Protein AF-A0A3M2FIF6-F1 (afdb_monomer_lite)

pLDDT: mean 74.67, std 16.0, range [32.72, 95.5]

Sequence (148 aa):
MASGRKDTREKGKTAGSPSDRDIERFIKQHPERLYHLISLNISKQFSGPLPPPDTLREYGDVIPGLPDVLVEMARKEQNHRHEMERLFMRRFSRGQWMGFTLGLLVIALAAVLLWNGQNIGGLGTLLLGISALIGSLVYSRKNNVSDP

Structure (mmCIF, N/CA/C/O backbone):
data_AF-A0A3M2FIF6-F1
#
_entry.id   AF-A0A3M2FIF6-F1
#
loop_
_atom_site.group_PDB
_atom_site.id
_atom_site.type_symbol
_atom_site.label_atom_id
_atom_site.label_alt_id
_atom_site.label_comp_id
_atom_site.label_asym_id
_atom_site.label_entity_id
_atom_site.label_seq_id
_atom_site.pdbx_PDB_ins_code
_atom_site.Cartn_x
_atom_site.Cartn_y
_atom_site.Cartn_z
_atom_site.occupancy
_atom_site.B_iso_or_equiv
_atom_site.auth_seq_id
_atom_site.auth_comp_id
_atom_site.auth_asym_id
_atom_site.auth_atom_id
_atom_site.pdbx_PDB_model_num
ATOM 1 N N . MET A 1 1 ? 48.649 17.546 42.016 1.00 36.97 1 MET A N 1
ATOM 2 C CA . MET A 1 1 ? 49.060 18.399 40.878 1.00 36.97 1 MET A CA 1
ATOM 3 C C . MET A 1 1 ? 49.489 17.466 39.753 1.00 36.97 1 MET A C 1
ATOM 5 O O . MET A 1 1 ? 50.346 16.640 40.015 1.00 36.97 1 MET A O 1
ATOM 9 N N . ALA A 1 2 ? 48.635 17.315 38.725 1.00 39.38 2 ALA A N 1
ATOM 10 C CA . ALA A 1 2 ? 48.907 17.602 37.297 1.00 39.38 2 ALA A CA 1
ATOM 11 C C . ALA A 1 2 ? 50.136 16.854 36.741 1.00 39.38 2 ALA A C 1
ATOM 13 O O . ALA A 1 2 ? 51.192 16.915 37.342 1.00 39.38 2 ALA A O 1
ATOM 14 N N . SER A 1 3 ? 50.183 16.189 35.592 1.00 35.91 3 SER A N 1
ATOM 15 C CA . SER A 1 3 ? 49.422 16.078 34.337 1.00 35.91 3 SER A CA 1
ATOM 16 C C . SER A 1 3 ? 50.354 15.186 33.477 1.00 35.91 3 SER A C 1
ATOM 18 O O . SER A 1 3 ? 51.561 15.219 33.682 1.00 35.91 3 SER A O 1
ATOM 20 N N . GLY A 1 4 ? 50.007 14.341 32.521 1.00 35.91 4 GLY A N 1
ATOM 21 C CA . GLY A 1 4 ? 48.794 13.990 31.819 1.00 35.91 4 GLY A CA 1
ATOM 22 C C . GLY A 1 4 ? 49.218 12.853 30.877 1.00 35.91 4 GLY A C 1
ATOM 23 O O . GLY A 1 4 ? 50.276 12.904 30.246 1.00 35.91 4 GLY A O 1
ATOM 24 N N . ARG A 1 5 ? 48.427 11.783 30.847 1.00 37.38 5 ARG A N 1
ATOM 25 C CA . ARG A 1 5 ? 48.607 10.618 29.975 1.00 37.38 5 ARG A CA 1
ATOM 26 C C . ARG A 1 5 ? 48.219 11.058 28.558 1.00 37.38 5 ARG A C 1
ATOM 28 O O . ARG A 1 5 ? 47.088 11.488 28.353 1.00 37.38 5 ARG A O 1
ATOM 35 N N . LYS A 1 6 ? 49.147 11.029 27.597 1.00 42.03 6 LYS A N 1
ATOM 36 C CA . LYS A 1 6 ? 48.823 11.290 26.187 1.00 42.03 6 LYS A CA 1
ATOM 37 C C . LYS A 1 6 ? 48.099 10.069 25.623 1.00 42.03 6 LYS A C 1
ATOM 39 O O . LYS A 1 6 ? 48.734 9.090 25.248 1.00 42.03 6 LYS A O 1
ATOM 44 N N . ASP A 1 7 ? 46.775 10.145 25.594 1.00 38.75 7 ASP A N 1
ATO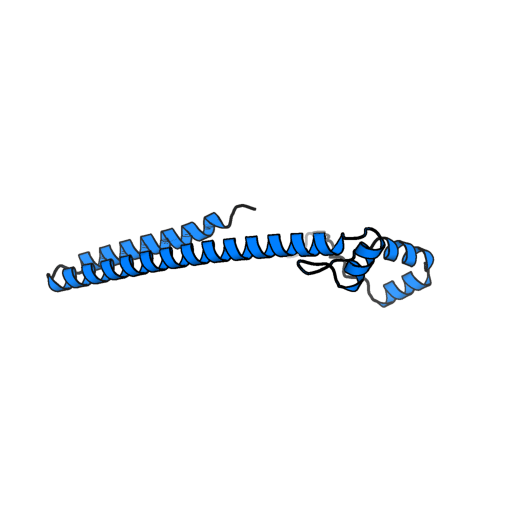M 45 C CA . ASP A 1 7 ? 45.927 9.255 24.809 1.00 38.75 7 ASP A CA 1
ATOM 46 C C . ASP A 1 7 ? 46.057 9.625 23.326 1.00 38.75 7 ASP A C 1
ATOM 48 O O . ASP A 1 7 ? 45.446 10.576 22.834 1.00 38.75 7 ASP A O 1
ATOM 52 N N . THR A 1 8 ? 46.866 8.862 22.597 1.00 41.97 8 THR A N 1
ATOM 53 C CA . THR A 1 8 ? 46.896 8.885 21.134 1.00 41.97 8 THR A CA 1
ATOM 54 C C . THR A 1 8 ? 45.677 8.115 20.621 1.00 41.97 8 THR A C 1
ATOM 56 O O . THR A 1 8 ? 45.741 6.914 20.374 1.00 41.97 8 THR A O 1
ATOM 59 N N . ARG A 1 9 ? 44.533 8.795 20.488 1.00 32.72 9 ARG A N 1
ATOM 60 C CA . ARG A 1 9 ? 43.400 8.322 19.675 1.00 32.72 9 ARG A CA 1
ATOM 61 C C . ARG A 1 9 ? 43.449 9.011 18.312 1.00 32.72 9 ARG A C 1
ATOM 63 O O . ARG A 1 9 ? 42.963 10.131 18.160 1.00 32.72 9 ARG A O 1
ATOM 70 N N . GLU A 1 10 ? 44.006 8.320 17.321 1.00 39.78 10 GLU A N 1
ATOM 71 C CA . GLU A 1 10 ? 43.705 8.563 15.909 1.00 39.78 10 GLU A CA 1
ATOM 72 C C . GLU A 1 10 ? 42.198 8.375 15.691 1.00 39.78 10 GLU A C 1
ATOM 74 O O . GLU A 1 10 ? 41.671 7.264 15.729 1.00 39.78 10 GLU A O 1
ATOM 79 N N . LYS A 1 11 ? 41.477 9.478 15.486 1.00 37.84 11 LYS A N 1
ATOM 80 C CA . LYS A 1 11 ? 40.146 9.441 14.882 1.00 37.84 11 LYS A CA 1
ATOM 81 C C . LYS A 1 11 ? 40.322 9.506 13.369 1.00 37.84 11 LYS A C 1
ATOM 83 O O . LYS A 1 11 ? 40.748 10.535 12.845 1.00 37.84 11 LYS A O 1
ATOM 88 N N . GLY A 1 12 ? 39.970 8.413 12.693 1.00 36.78 12 GLY A N 1
ATOM 89 C CA . GLY A 1 12 ? 39.800 8.359 11.246 1.00 36.78 12 GLY A CA 1
ATOM 90 C C . GLY A 1 12 ? 38.889 9.491 10.772 1.00 36.78 12 GLY A C 1
ATOM 91 O O . GLY A 1 12 ? 37.751 9.628 11.224 1.00 36.78 12 GLY A O 1
ATOM 92 N N . LYS A 1 13 ? 39.433 10.335 9.893 1.00 40.28 13 LYS A N 1
ATOM 93 C CA . LYS A 1 13 ? 38.700 11.393 9.202 1.00 40.28 13 LYS A CA 1
ATOM 94 C C . LYS A 1 13 ? 37.790 10.756 8.157 1.00 40.28 13 LYS A C 1
ATOM 96 O O . LYS A 1 13 ? 38.241 10.034 7.276 1.00 40.28 13 LYS A O 1
ATOM 101 N N . THR A 1 14 ? 36.512 11.083 8.266 1.00 43.12 14 THR A N 1
ATOM 102 C CA . THR A 1 14 ? 35.496 10.988 7.222 1.00 43.12 14 THR A CA 1
ATOM 103 C C . THR A 1 14 ? 36.011 11.641 5.935 1.00 43.12 14 THR A C 1
ATOM 105 O O . THR A 1 14 ? 36.310 12.837 5.934 1.00 43.12 14 THR A O 1
ATOM 108 N N . ALA A 1 15 ? 36.139 10.865 4.858 1.00 45.09 15 ALA A N 1
ATOM 109 C CA . ALA A 1 15 ? 36.465 11.363 3.527 1.00 45.09 15 ALA A CA 1
ATOM 110 C C . ALA A 1 15 ? 35.327 12.273 3.030 1.00 45.09 15 ALA A C 1
ATOM 112 O O . ALA A 1 15 ? 34.225 11.808 2.751 1.00 45.09 15 ALA A O 1
ATOM 113 N N . GLY A 1 16 ? 35.582 13.582 2.997 1.00 48.75 16 GLY A N 1
ATOM 114 C CA . GLY A 1 16 ? 34.692 14.568 2.390 1.00 48.75 16 GLY A CA 1
ATOM 115 C C . GLY A 1 16 ? 34.715 14.455 0.867 1.00 48.75 16 GLY A C 1
ATOM 116 O O . GLY A 1 16 ? 35.742 14.102 0.287 1.00 48.75 16 GLY A O 1
ATOM 117 N N . SER A 1 17 ? 33.580 14.753 0.234 1.00 49.84 17 SER A N 1
ATOM 118 C CA . SER A 1 17 ? 33.456 14.832 -1.225 1.00 49.84 17 SER A CA 1
ATOM 119 C C . SER A 1 17 ? 34.555 15.738 -1.811 1.00 49.84 17 SER A C 1
ATOM 121 O O . SER A 1 17 ? 34.761 16.828 -1.269 1.00 49.84 17 SER A O 1
ATOM 123 N N . PRO A 1 18 ? 35.266 15.322 -2.878 1.00 66.88 18 PRO A N 1
ATOM 124 C CA . PRO A 1 18 ? 36.294 16.138 -3.527 1.00 66.88 18 PRO A CA 1
ATOM 125 C C . PRO A 1 18 ? 35.740 17.505 -3.941 1.00 66.88 18 PRO A C 1
ATOM 127 O O . PRO A 1 18 ? 34.598 17.589 -4.388 1.00 66.88 18 PRO A O 1
ATOM 130 N N . SER A 1 19 ? 36.534 18.571 -3.790 1.00 72.75 19 SER A N 1
ATOM 131 C CA . SER A 1 19 ? 36.109 19.916 -4.194 1.00 72.75 19 SER A CA 1
ATOM 132 C C . SER A 1 19 ? 36.085 20.047 -5.720 1.00 72.75 19 SER A C 1
ATOM 134 O O . SER A 1 19 ? 36.931 19.469 -6.405 1.00 72.75 19 SER A O 1
ATOM 136 N N . ASP A 1 20 ? 35.168 20.853 -6.259 1.00 70.50 20 ASP A N 1
ATOM 137 C CA . ASP A 1 20 ? 34.998 21.042 -7.711 1.00 70.50 20 ASP A CA 1
ATOM 138 C C . ASP A 1 20 ? 36.302 21.450 -8.426 1.00 70.50 20 ASP A C 1
ATOM 140 O O . ASP A 1 20 ? 36.564 21.036 -9.553 1.00 70.50 20 ASP A O 1
ATOM 144 N N . ARG A 1 21 ? 37.201 22.174 -7.741 1.00 71.88 21 ARG A N 1
ATOM 145 C CA . ARG A 1 21 ? 38.511 22.588 -8.285 1.00 71.88 21 ARG A CA 1
ATOM 146 C C . ARG A 1 21 ? 39.512 21.440 -8.418 1.00 71.88 21 ARG A C 1
ATOM 148 O O . ARG A 1 21 ? 40.447 21.515 -9.221 1.00 71.88 21 ARG A O 1
ATOM 155 N N . ASP A 1 22 ? 39.363 20.404 -7.604 1.00 74.75 22 ASP A N 1
ATOM 156 C CA . ASP A 1 22 ? 40.198 19.205 -7.671 1.00 74.75 22 ASP A CA 1
ATOM 157 C C . ASP A 1 22 ? 39.701 18.279 -8.782 1.00 74.75 22 ASP A C 1
ATOM 159 O O . ASP A 1 22 ? 40.511 17.701 -9.508 1.00 74.75 22 ASP A O 1
ATOM 163 N N . ILE A 1 23 ? 38.382 18.248 -8.996 1.00 73.12 23 ILE A N 1
ATOM 164 C CA . ILE A 1 23 ? 37.746 17.576 -10.133 1.00 73.12 23 ILE A CA 1
ATOM 165 C C . ILE A 1 23 ? 38.179 18.241 -11.448 1.00 73.12 23 ILE A C 1
ATOM 167 O O . ILE A 1 23 ? 38.635 17.554 -12.361 1.00 73.12 23 ILE A O 1
ATOM 171 N N . GLU A 1 24 ? 38.143 19.572 -11.539 1.00 73.56 24 GLU A N 1
ATOM 172 C CA . GLU A 1 24 ? 38.580 20.300 -12.740 1.00 73.56 24 GLU A CA 1
ATOM 173 C C . GLU A 1 24 ? 40.064 20.085 -13.074 1.00 73.56 24 GLU A C 1
ATOM 175 O O . GLU A 1 24 ? 40.426 19.908 -14.242 1.00 73.56 24 GLU A O 1
ATOM 180 N N . ARG A 1 25 ? 40.942 20.077 -12.061 1.00 77.81 25 ARG A N 1
ATOM 181 C CA . ARG A 1 25 ? 42.372 19.787 -12.264 1.00 77.81 25 ARG A CA 1
ATOM 182 C C . ARG A 1 25 ? 42.601 18.359 -12.741 1.00 77.81 25 ARG A C 1
ATOM 184 O O . ARG A 1 25 ? 43.427 18.154 -13.629 1.00 77.81 25 ARG A O 1
ATOM 191 N N . PHE A 1 26 ? 41.856 17.404 -12.195 1.00 74.75 26 PHE A N 1
ATOM 192 C CA . PHE A 1 26 ? 41.925 16.006 -12.603 1.00 74.75 26 PHE A CA 1
ATOM 193 C C . PHE A 1 26 ? 41.444 15.808 -14.051 1.00 74.75 26 PHE A C 1
ATOM 195 O O . PHE A 1 26 ? 42.130 15.160 -14.841 1.00 74.75 26 PHE A O 1
ATOM 202 N N . ILE A 1 27 ? 40.330 16.446 -14.432 1.00 76.88 27 ILE A N 1
ATOM 203 C CA . ILE A 1 27 ? 39.783 16.418 -15.800 1.00 76.88 27 ILE A CA 1
ATOM 204 C C . ILE A 1 27 ? 40.786 16.983 -16.816 1.00 76.88 27 ILE A C 1
ATOM 206 O O . ILE A 1 27 ? 40.969 16.404 -17.885 1.00 76.88 27 ILE A O 1
ATOM 210 N N . LYS A 1 28 ? 41.466 18.089 -16.486 1.00 76.62 28 LYS A N 1
ATOM 211 C CA . LYS A 1 28 ? 42.466 18.702 -17.377 1.00 76.62 28 LYS A CA 1
ATOM 212 C C . LYS A 1 28 ? 43.734 17.869 -17.532 1.00 76.62 28 LYS A C 1
ATOM 214 O O . LYS A 1 28 ? 44.363 17.933 -18.583 1.00 76.62 28 LYS A O 1
ATOM 219 N N . GLN A 1 29 ? 44.137 17.143 -16.492 1.00 81.19 29 GLN A N 1
ATOM 220 C CA . GLN A 1 29 ? 45.362 16.348 -16.530 1.00 81.19 29 GLN A CA 1
ATOM 221 C C . GLN A 1 29 ? 45.172 15.005 -17.230 1.00 81.19 29 GLN A C 1
ATOM 223 O O . GLN A 1 29 ? 46.129 14.532 -17.840 1.00 81.19 29 GLN A O 1
ATOM 228 N N . HIS A 1 30 ? 43.998 14.373 -17.128 1.00 77.25 30 HIS A N 1
ATOM 229 C CA . HIS A 1 30 ? 43.765 13.014 -17.640 1.00 77.25 30 HIS A CA 1
ATOM 230 C C . HIS A 1 30 ? 42.460 12.927 -18.458 1.00 77.25 30 HIS A C 1
ATOM 232 O O . HIS A 1 30 ? 41.511 12.251 -18.035 1.00 77.25 30 HIS A O 1
ATOM 238 N N . PRO A 1 31 ? 42.378 13.594 -19.627 1.00 70.75 31 PRO A N 1
ATOM 239 C CA . PRO A 1 31 ? 41.156 13.629 -20.428 1.00 70.75 31 PRO A CA 1
ATOM 240 C C . PRO A 1 31 ? 40.736 12.230 -20.907 1.00 70.75 31 PRO A C 1
ATOM 242 O O . PRO A 1 31 ? 39.549 11.912 -20.896 1.00 70.75 31 PRO A O 1
ATOM 245 N N . GLU A 1 32 ? 41.684 11.349 -21.240 1.00 74.94 32 GLU A N 1
ATOM 246 C CA . GLU A 1 32 ? 41.403 9.968 -21.658 1.00 74.94 32 GLU A CA 1
ATOM 247 C C . GLU A 1 32 ? 40.783 9.098 -20.553 1.00 74.94 32 GLU A C 1
ATOM 249 O O . GLU A 1 32 ? 39.921 8.260 -20.827 1.00 74.94 32 GLU A O 1
ATOM 254 N N . ARG A 1 33 ? 41.160 9.319 -19.286 1.00 75.44 33 ARG A N 1
ATOM 255 C CA . ARG A 1 33 ? 40.591 8.564 -18.157 1.00 75.44 33 ARG A CA 1
ATOM 256 C C . ARG A 1 33 ? 39.155 8.976 -17.868 1.00 75.44 33 ARG A C 1
ATOM 258 O O . ARG A 1 33 ? 38.361 8.133 -17.459 1.00 75.44 33 ARG A O 1
ATOM 265 N N . LEU A 1 34 ? 38.799 10.232 -18.130 1.00 70.50 34 LEU A N 1
ATOM 266 C CA . LEU A 1 34 ? 37.430 10.713 -17.973 1.00 70.50 34 LEU A CA 1
ATOM 267 C C . LEU A 1 34 ? 36.461 9.972 -18.906 1.00 70.50 34 LEU A C 1
ATOM 269 O O . LEU A 1 34 ? 35.409 9.525 -18.454 1.00 70.50 34 LEU A O 1
ATOM 273 N N . TYR A 1 35 ? 36.838 9.760 -20.172 1.00 68.38 35 TYR A N 1
ATOM 274 C CA . TYR A 1 35 ? 36.024 8.984 -21.117 1.00 68.38 35 TYR A CA 1
ATOM 275 C C . TYR A 1 35 ? 35.807 7.538 -20.648 1.00 68.38 35 TYR A C 1
ATOM 277 O O . TYR A 1 35 ? 34.706 6.995 -20.783 1.00 68.38 35 TYR A O 1
ATOM 285 N N . HIS A 1 36 ? 36.822 6.919 -20.037 1.00 69.75 36 HIS A N 1
ATOM 286 C CA . HIS A 1 36 ? 36.695 5.572 -19.480 1.00 69.75 36 HIS A CA 1
ATOM 287 C C . HIS A 1 36 ? 35.779 5.533 -18.244 1.00 69.75 36 HIS A C 1
ATOM 289 O O . HIS A 1 36 ? 34.943 4.646 -18.121 1.00 69.75 36 HIS A O 1
ATOM 295 N N . LEU A 1 37 ? 35.859 6.530 -17.361 1.00 71.06 37 LEU A N 1
ATOM 296 C CA . LEU A 1 37 ? 34.998 6.611 -16.175 1.00 71.06 37 LEU A CA 1
ATOM 297 C C . LEU A 1 37 ? 33.532 6.918 -16.518 1.00 71.06 37 LEU A C 1
ATOM 299 O O . LEU A 1 37 ? 32.632 6.389 -15.868 1.00 71.06 37 LEU A O 1
ATOM 303 N N . ILE A 1 38 ? 33.283 7.731 -17.549 1.00 70.44 38 ILE A N 1
ATOM 304 C CA . ILE A 1 38 ? 31.925 8.041 -18.020 1.00 70.44 38 ILE A CA 1
ATOM 305 C C . ILE A 1 38 ? 31.298 6.823 -18.711 1.00 70.44 38 ILE A C 1
ATOM 307 O O . ILE A 1 38 ? 30.144 6.499 -18.441 1.00 70.44 38 ILE A O 1
ATOM 311 N N . SER A 1 39 ? 32.048 6.115 -19.564 1.00 65.69 39 SER A N 1
ATOM 312 C CA . SER A 1 39 ? 31.528 4.944 -20.296 1.00 65.69 39 SER A CA 1
ATOM 313 C C . SER A 1 39 ? 31.149 3.770 -19.388 1.00 65.69 39 SER A C 1
ATOM 315 O O . SER A 1 39 ? 30.226 3.029 -19.717 1.00 65.69 39 SER A O 1
ATOM 317 N N . LEU A 1 40 ? 31.775 3.641 -18.216 1.00 69.31 40 LEU A N 1
ATOM 318 C CA . LEU A 1 40 ? 31.418 2.623 -17.223 1.00 69.31 40 LEU A CA 1
ATOM 319 C C . LEU A 1 40 ? 30.113 2.926 -16.460 1.00 69.31 40 LEU A C 1
ATOM 321 O O . LEU A 1 40 ? 29.617 2.046 -15.761 1.00 69.31 40 LEU A O 1
ATOM 325 N N . ASN A 1 41 ? 29.544 4.135 -16.576 1.00 60.62 41 ASN A N 1
ATOM 326 C CA . ASN A 1 41 ? 28.451 4.590 -15.702 1.00 60.62 41 ASN A CA 1
ATOM 327 C C . ASN A 1 41 ? 27.161 5.013 -16.434 1.00 60.62 41 ASN A C 1
ATOM 329 O O . ASN A 1 41 ? 26.246 5.563 -15.824 1.00 60.62 41 ASN A O 1
ATOM 333 N N . ILE A 1 42 ? 27.026 4.745 -17.737 1.00 60.66 42 ILE A N 1
ATOM 334 C CA . ILE A 1 42 ? 25.765 5.021 -18.448 1.00 60.66 42 ILE A CA 1
ATOM 335 C C . ILE A 1 42 ? 24.803 3.845 -18.235 1.00 60.66 42 ILE A C 1
ATOM 337 O O . ILE A 1 42 ? 24.598 3.011 -19.113 1.00 60.66 42 ILE A O 1
ATOM 341 N N . SER A 1 43 ? 24.196 3.775 -17.049 1.00 67.12 43 SER A N 1
ATOM 342 C CA . SER A 1 43 ? 23.004 2.951 -16.834 1.00 67.12 43 SER A CA 1
ATOM 343 C C . SER A 1 43 ? 21.765 3.796 -17.139 1.00 67.12 43 SER A C 1
ATOM 345 O O . SER A 1 43 ? 21.467 4.767 -16.446 1.00 67.12 43 SER A O 1
ATOM 347 N N . LYS A 1 44 ? 21.042 3.473 -18.218 1.00 69.38 44 LYS A N 1
ATOM 348 C CA . LYS A 1 44 ? 19.730 4.082 -18.468 1.00 69.38 44 LYS A CA 1
ATOM 349 C C . LYS A 1 44 ? 18.726 3.426 -17.522 1.00 69.38 44 LYS A C 1
ATOM 351 O O . LYS A 1 44 ? 18.333 2.283 -17.734 1.00 69.38 44 LYS A O 1
ATOM 356 N N . GLN A 1 45 ? 18.345 4.133 -16.463 1.00 72.88 45 GLN A N 1
ATOM 357 C CA . GLN A 1 45 ? 17.224 3.731 -15.620 1.00 72.88 45 GLN A CA 1
ATOM 358 C C . GLN A 1 45 ? 15.941 4.309 -16.200 1.00 72.88 45 GLN A C 1
ATOM 360 O O . GLN A 1 45 ? 15.848 5.506 -16.470 1.00 72.88 45 GLN A O 1
ATOM 365 N N . PHE A 1 46 ? 14.952 3.448 -16.389 1.00 76.56 46 PHE A N 1
ATOM 366 C CA . PHE A 1 46 ? 13.629 3.848 -16.829 1.00 76.56 46 PHE A CA 1
ATOM 367 C C . PHE A 1 46 ? 12.674 3.725 -15.649 1.00 76.56 46 PHE A C 1
ATOM 369 O O . PHE A 1 46 ? 12.641 2.699 -14.973 1.00 76.56 46 PHE A O 1
ATOM 376 N N . SER A 1 47 ? 11.906 4.781 -15.405 1.00 70.69 47 SER A N 1
ATOM 377 C CA . SER A 1 47 ? 10.867 4.788 -14.380 1.00 70.69 47 SER A CA 1
ATOM 378 C C . SER A 1 47 ? 9.513 4.637 -15.048 1.00 70.69 47 SER A C 1
ATOM 380 O O . SER A 1 47 ? 9.074 5.526 -15.775 1.00 70.69 47 SER A O 1
ATOM 382 N N . GLY A 1 48 ? 8.846 3.519 -14.781 1.00 81.75 48 GLY A N 1
ATOM 383 C CA . GLY A 1 48 ? 7.500 3.252 -15.271 1.00 81.75 48 GLY A CA 1
ATOM 384 C C . GLY A 1 48 ? 7.310 1.800 -15.706 1.00 81.75 48 GLY A C 1
ATOM 385 O O . GLY A 1 48 ? 8.278 1.053 -15.818 1.00 81.75 48 GLY A O 1
ATOM 386 N N . PRO A 1 49 ? 6.055 1.389 -15.953 1.00 80.94 49 PRO A N 1
ATOM 387 C CA . PRO A 1 49 ? 5.741 0.043 -16.431 1.00 80.94 49 PRO A CA 1
ATOM 388 C C . PRO A 1 49 ? 6.183 -0.187 -17.886 1.00 80.94 49 PRO A C 1
ATOM 390 O O . PRO A 1 49 ? 6.210 -1.325 -18.341 1.00 80.94 49 PRO A O 1
ATOM 393 N N . LEU A 1 50 ? 6.510 0.887 -18.613 1.00 87.12 50 LEU A N 1
ATOM 394 C CA . LEU A 1 50 ? 6.977 0.856 -19.993 1.00 87.12 50 LEU A CA 1
ATOM 395 C C . LEU A 1 50 ? 8.223 1.728 -20.166 1.00 87.12 50 LEU A C 1
ATOM 397 O O . LEU A 1 50 ? 8.355 2.744 -19.476 1.00 87.12 50 LEU A O 1
ATOM 401 N N . PRO A 1 51 ? 9.118 1.362 -21.101 1.00 86.50 51 PRO A N 1
ATOM 402 C CA . PRO A 1 51 ? 10.215 2.230 -21.497 1.00 86.50 51 PRO A CA 1
ATOM 403 C C . PRO A 1 51 ? 9.674 3.505 -22.178 1.00 86.50 51 PRO A C 1
ATOM 405 O O . PRO A 1 51 ? 8.540 3.515 -22.669 1.00 86.50 51 PRO A O 1
ATOM 408 N N . PRO A 1 52 ? 10.469 4.589 -22.238 1.00 89.44 52 PRO A N 1
ATOM 409 C CA . PRO A 1 52 ? 10.102 5.807 -22.948 1.00 89.44 52 PRO A CA 1
ATOM 410 C C . PRO A 1 52 ? 9.754 5.532 -24.417 1.00 89.44 52 PRO A C 1
ATOM 412 O O . PRO A 1 52 ? 10.318 4.604 -25.003 1.00 89.44 52 PRO A O 1
ATOM 415 N N . PRO A 1 53 ? 8.893 6.356 -25.042 1.00 88.69 53 PRO A N 1
ATOM 416 C CA . PRO A 1 53 ? 8.439 6.139 -26.417 1.00 88.69 53 PRO A CA 1
ATOM 417 C C . PRO A 1 53 ? 9.575 5.976 -27.433 1.00 88.69 53 PRO A C 1
ATOM 419 O O . PRO A 1 53 ? 9.496 5.103 -28.293 1.00 88.69 53 PRO A O 1
ATOM 422 N N . ASP A 1 54 ? 10.648 6.761 -27.300 1.00 90.38 54 ASP A N 1
ATOM 423 C CA . ASP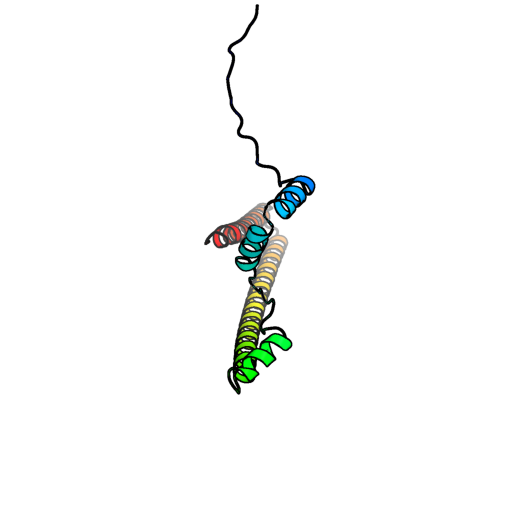 A 1 54 ? 11.798 6.694 -28.207 1.00 90.38 54 ASP A CA 1
ATOM 424 C C . ASP A 1 54 ? 12.504 5.333 -28.125 1.00 90.38 54 ASP A C 1
ATOM 426 O O . ASP A 1 54 ? 12.723 4.684 -29.143 1.00 90.38 54 ASP A O 1
ATOM 430 N N . THR A 1 55 ? 12.765 4.841 -26.910 1.00 89.44 55 THR A N 1
ATOM 431 C CA . THR A 1 55 ? 13.370 3.518 -26.680 1.00 89.44 55 THR A CA 1
ATOM 432 C C . THR A 1 55 ? 12.419 2.381 -27.057 1.00 89.44 55 THR A C 1
ATOM 434 O O . THR A 1 55 ? 12.848 1.352 -27.572 1.00 89.44 55 THR A O 1
ATOM 437 N N . LEU A 1 56 ? 11.112 2.556 -26.848 1.00 90.38 56 LEU A N 1
ATOM 438 C CA . LEU A 1 56 ? 10.114 1.578 -27.276 1.00 90.38 56 LEU A CA 1
ATOM 439 C C . LEU A 1 56 ? 10.085 1.439 -28.805 1.00 90.38 56 LEU A C 1
ATOM 441 O O . LEU A 1 56 ? 9.959 0.327 -29.312 1.00 90.38 56 LEU A O 1
ATOM 445 N N . ARG A 1 57 ? 10.254 2.545 -29.540 1.00 90.69 57 ARG A N 1
ATOM 446 C CA . ARG A 1 57 ? 10.370 2.534 -31.003 1.00 90.69 57 ARG A CA 1
ATOM 447 C C . ARG A 1 57 ? 11.654 1.844 -31.463 1.00 90.69 57 ARG A C 1
ATOM 449 O O . ARG A 1 57 ? 11.578 0.981 -32.330 1.00 90.69 57 ARG A O 1
ATOM 456 N N . GLU A 1 58 ? 12.785 2.138 -30.818 1.00 93.00 58 GLU A N 1
ATOM 457 C CA . GLU A 1 58 ? 14.065 1.454 -31.074 1.00 93.00 58 GLU A CA 1
ATOM 458 C C . GLU A 1 58 ? 13.937 -0.073 -30.917 1.00 93.00 58 GLU A C 1
ATOM 460 O O . GLU A 1 58 ? 14.473 -0.824 -31.729 1.00 93.00 58 GLU A O 1
ATOM 465 N N . TYR A 1 59 ? 13.172 -0.560 -29.931 1.00 91.31 59 TYR A N 1
ATOM 466 C CA . TYR A 1 59 ? 12.903 -1.997 -29.794 1.00 91.31 59 TYR A CA 1
ATOM 467 C C . TYR A 1 59 ? 12.134 -2.587 -30.979 1.00 91.31 59 TYR A C 1
ATOM 469 O O . TYR A 1 59 ? 12.428 -3.712 -31.383 1.00 91.31 59 TYR A O 1
ATOM 477 N N . GLY A 1 60 ? 11.176 -1.845 -31.540 1.00 92.06 60 GLY A N 1
ATOM 478 C CA . GLY A 1 60 ? 10.432 -2.253 -32.734 1.00 92.06 60 GLY A CA 1
ATOM 479 C C . GLY A 1 60 ? 11.286 -2.279 -33.998 1.00 92.06 60 GLY A C 1
ATOM 480 O O . GLY A 1 60 ? 11.102 -3.164 -34.833 1.00 92.06 60 GLY A O 1
ATOM 481 N N . ASP A 1 61 ? 12.244 -1.358 -34.098 1.00 94.38 61 ASP A N 1
ATOM 482 C CA . ASP A 1 61 ? 13.194 -1.298 -35.211 1.00 94.38 61 ASP A CA 1
ATOM 483 C C . ASP A 1 61 ? 14.163 -2.503 -35.197 1.00 94.38 61 ASP A C 1
ATOM 485 O O . ASP A 1 61 ? 14.584 -2.970 -36.255 1.00 94.38 61 ASP A O 1
ATOM 489 N N . VAL A 1 62 ? 14.492 -3.043 -34.012 1.00 94.44 62 VAL A N 1
ATOM 490 C CA . VAL A 1 62 ? 15.345 -4.242 -33.861 1.00 94.44 62 VAL A CA 1
ATOM 491 C C . VAL A 1 62 ? 14.543 -5.539 -33.999 1.00 94.44 62 VAL A C 1
ATOM 493 O O . VAL A 1 62 ? 14.979 -6.466 -34.683 1.00 94.44 62 VAL A O 1
ATOM 496 N N . ILE A 1 63 ? 13.389 -5.629 -33.332 1.00 93.06 63 ILE A N 1
ATOM 497 C CA . ILE A 1 63 ? 12.510 -6.802 -33.351 1.00 93.06 63 ILE A CA 1
ATOM 498 C C . ILE A 1 63 ? 11.084 -6.339 -33.678 1.00 93.06 63 ILE A C 1
ATOM 500 O O . ILE A 1 63 ? 10.389 -5.812 -32.800 1.00 93.06 63 ILE A O 1
ATOM 504 N N . PRO A 1 64 ? 10.605 -6.578 -34.912 1.00 93.06 64 PRO A N 1
ATOM 505 C CA . PRO A 1 64 ? 9.242 -6.237 -35.296 1.00 93.06 64 PRO A CA 1
ATOM 506 C C . PRO A 1 64 ? 8.210 -6.870 -34.349 1.00 93.06 64 PRO A C 1
ATOM 508 O O . PRO A 1 64 ? 8.261 -8.067 -34.070 1.00 93.06 64 PRO A O 1
ATOM 511 N N . GLY A 1 65 ? 7.272 -6.064 -33.846 1.00 91.69 65 GLY A N 1
ATOM 512 C CA . GLY A 1 65 ? 6.199 -6.504 -32.941 1.00 91.69 65 GLY A CA 1
ATOM 513 C C . GLY A 1 65 ? 6.576 -6.605 -31.456 1.00 91.69 65 GLY A C 1
ATOM 514 O O . GLY A 1 65 ? 5.693 -6.774 -30.616 1.00 91.69 65 GLY A O 1
ATOM 515 N N . LEU A 1 66 ? 7.852 -6.440 -31.087 1.00 93.25 66 LEU A N 1
ATOM 516 C CA . LEU A 1 66 ? 8.269 -6.401 -29.680 1.00 93.25 66 LEU A CA 1
ATOM 517 C C . LEU A 1 66 ? 7.583 -5.288 -28.857 1.00 93.25 66 LEU A C 1
ATOM 519 O O . LEU A 1 66 ? 7.208 -5.565 -27.713 1.00 93.25 66 LEU A O 1
ATOM 523 N N . PRO A 1 67 ? 7.357 -4.067 -29.388 1.00 94.00 67 PRO A N 1
ATOM 524 C CA . PRO A 1 67 ? 6.649 -3.019 -28.656 1.00 94.00 67 PRO A CA 1
ATOM 525 C C . PRO A 1 67 ? 5.261 -3.446 -28.172 1.00 94.00 67 PRO A C 1
ATOM 527 O O . PRO A 1 67 ? 4.918 -3.203 -27.017 1.00 94.00 67 PRO A O 1
ATOM 530 N N . ASP A 1 68 ? 4.496 -4.142 -29.014 1.00 94.31 68 ASP A N 1
ATOM 531 C CA . ASP A 1 68 ? 3.147 -4.602 -28.673 1.00 94.31 68 ASP A CA 1
ATOM 532 C C . ASP A 1 68 ? 3.184 -5.652 -27.558 1.00 94.31 68 ASP A C 1
ATOM 534 O O . ASP A 1 68 ? 2.388 -5.603 -26.619 1.00 94.31 68 ASP A O 1
ATOM 538 N N . VAL A 1 69 ? 4.163 -6.562 -27.610 1.00 94.50 69 VAL A N 1
ATOM 539 C CA . VAL A 1 69 ? 4.389 -7.567 -26.562 1.00 94.50 69 VAL A CA 1
ATOM 540 C C . VAL A 1 69 ? 4.748 -6.897 -25.232 1.00 94.50 69 VAL A C 1
ATOM 542 O O . VAL A 1 69 ? 4.209 -7.279 -24.193 1.00 94.50 69 VAL A O 1
ATOM 545 N N . LEU A 1 70 ? 5.608 -5.872 -25.243 1.00 93.25 70 LEU A N 1
ATOM 546 C CA . LEU A 1 70 ? 5.976 -5.108 -24.043 1.00 93.25 70 LEU A CA 1
ATOM 547 C C . LEU A 1 70 ? 4.775 -4.361 -23.450 1.00 93.25 70 LEU A C 1
ATOM 549 O O . LEU A 1 70 ? 4.550 -4.423 -22.240 1.00 93.25 70 LEU A O 1
ATOM 553 N N . VAL A 1 71 ? 3.978 -3.702 -24.295 1.00 94.44 71 VAL A N 1
ATOM 554 C CA . VAL A 1 71 ? 2.741 -3.018 -23.886 1.00 94.44 71 VAL A CA 1
ATOM 555 C C . VAL A 1 71 ? 1.746 -3.998 -23.272 1.00 94.44 71 VAL A C 1
ATOM 557 O O . VAL A 1 71 ? 1.150 -3.702 -22.233 1.00 94.44 71 VAL A O 1
ATOM 560 N N . GLU A 1 72 ? 1.591 -5.179 -23.863 1.00 95.50 72 GLU A N 1
ATOM 561 C CA . GLU A 1 72 ? 0.690 -6.206 -23.347 1.00 95.50 72 GLU A CA 1
ATOM 562 C C . GLU A 1 72 ? 1.175 -6.783 -22.009 1.00 95.50 72 GLU A C 1
ATOM 564 O O . GLU A 1 72 ? 0.379 -6.960 -21.083 1.00 95.50 72 GLU A O 1
ATOM 569 N N . MET A 1 73 ? 2.481 -7.022 -21.858 1.00 92.94 73 MET A N 1
ATOM 570 C CA . MET A 1 73 ? 3.062 -7.447 -20.579 1.00 92.94 73 MET A CA 1
ATOM 571 C C . MET A 1 73 ? 2.857 -6.390 -19.488 1.00 92.94 73 MET A C 1
ATOM 573 O O . MET A 1 73 ? 2.386 -6.721 -18.398 1.00 92.94 73 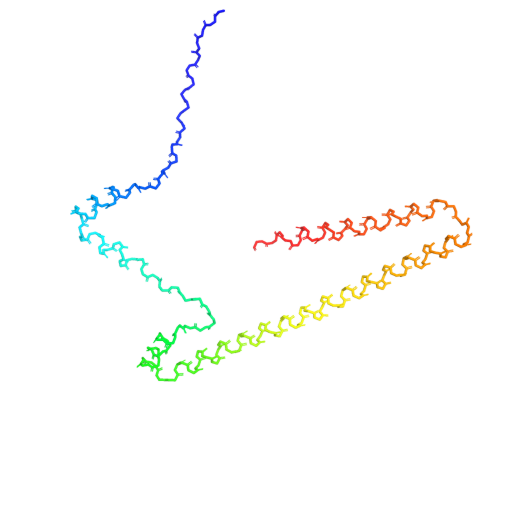MET A O 1
ATOM 577 N N . ALA A 1 74 ? 3.111 -5.115 -19.792 1.00 93.69 74 ALA A N 1
ATOM 578 C CA . ALA A 1 74 ? 2.883 -4.012 -18.859 1.00 93.69 74 ALA A CA 1
ATOM 579 C C . ALA A 1 74 ? 1.405 -3.888 -18.451 1.00 93.69 74 ALA A C 1
ATOM 581 O O . ALA A 1 74 ? 1.091 -3.670 -17.277 1.00 93.69 74 ALA A O 1
ATOM 582 N N . ARG A 1 75 ? 0.478 -4.074 -19.400 1.00 94.56 75 ARG A N 1
ATOM 583 C CA . ARG A 1 75 ? -0.968 -4.068 -19.136 1.00 94.56 75 ARG A CA 1
ATOM 584 C C . ARG A 1 75 ? -1.383 -5.211 -18.213 1.00 94.56 75 ARG A C 1
ATOM 586 O O . ARG A 1 75 ? -2.170 -4.985 -17.292 1.00 94.56 75 ARG A O 1
ATOM 593 N N . LYS A 1 76 ? -0.874 -6.424 -18.445 1.00 94.94 76 LYS A N 1
ATOM 594 C CA . LYS A 1 76 ? -1.147 -7.590 -17.588 1.00 94.94 76 LYS A CA 1
ATOM 595 C C . LYS A 1 76 ? -0.672 -7.354 -16.161 1.00 94.94 76 LYS A C 1
ATOM 597 O O . LYS A 1 76 ? -1.448 -7.565 -15.231 1.00 94.94 76 LYS A O 1
ATOM 602 N N . GLU A 1 77 ? 0.540 -6.834 -16.002 1.00 92.50 77 GLU A N 1
ATOM 603 C CA . GLU A 1 77 ? 1.097 -6.508 -14.689 1.00 92.50 77 GLU A CA 1
ATOM 604 C C . GLU A 1 77 ? 0.270 -5.428 -13.975 1.00 92.50 77 GLU A C 1
ATOM 606 O O . GLU A 1 77 ? -0.094 -5.566 -12.806 1.00 92.50 77 GLU A O 1
ATOM 611 N N . GLN A 1 78 ? -0.126 -4.377 -14.697 1.00 93.06 78 GLN A N 1
ATOM 612 C CA . GLN A 1 78 ? -1.003 -3.340 -14.159 1.00 93.06 78 GLN A CA 1
ATOM 613 C C . GLN A 1 78 ? -2.356 -3.911 -13.702 1.00 93.06 78 GLN A C 1
ATOM 615 O O . GLN A 1 78 ? -2.832 -3.571 -12.619 1.00 93.06 78 GLN A O 1
ATOM 620 N N . ASN A 1 79 ? -2.977 -4.781 -14.501 1.00 94.75 79 ASN A N 1
ATOM 621 C CA . ASN A 1 79 ? -4.250 -5.408 -14.148 1.00 94.75 79 ASN A CA 1
ATOM 622 C C . ASN A 1 79 ? -4.122 -6.300 -12.909 1.00 94.75 79 ASN A C 1
ATOM 624 O O . ASN A 1 79 ? -4.977 -6.228 -12.026 1.00 94.75 79 ASN A O 1
ATOM 628 N N . HIS A 1 80 ? -3.045 -7.082 -12.815 1.00 93.38 80 HIS A N 1
ATOM 629 C CA . HIS A 1 80 ? -2.762 -7.910 -11.646 1.00 93.38 80 HIS A CA 1
ATOM 630 C C . HIS A 1 80 ? -2.621 -7.064 -10.373 1.00 93.38 80 HIS A C 1
ATOM 632 O O . HIS A 1 80 ? -3.253 -7.352 -9.354 1.00 93.38 80 HIS A O 1
ATOM 638 N N . ARG A 1 81 ? -1.869 -5.957 -10.440 1.00 90.00 81 ARG A N 1
ATOM 639 C CA . ARG A 1 81 ? -1.730 -5.016 -9.316 1.00 90.00 81 ARG A CA 1
ATOM 640 C C . ARG A 1 81 ? -3.067 -4.401 -8.904 1.00 90.00 81 ARG A C 1
ATOM 642 O O . ARG A 1 81 ? -3.366 -4.358 -7.712 1.00 90.00 81 ARG A O 1
ATOM 649 N N . HIS A 1 82 ? -3.889 -3.984 -9.867 1.00 92.75 82 HIS A N 1
ATOM 650 C CA . HIS A 1 82 ? -5.231 -3.452 -9.595 1.00 92.75 82 HIS A CA 1
ATOM 651 C C . HIS A 1 82 ? -6.146 -4.490 -8.943 1.00 92.75 82 HIS A C 1
ATOM 653 O O . HIS A 1 82 ? -6.943 -4.158 -8.065 1.00 92.75 82 HIS A O 1
ATOM 659 N N . GLU A 1 83 ? -6.053 -5.753 -9.353 1.00 93.50 83 GLU A N 1
ATOM 660 C CA . GLU A 1 83 ? -6.808 -6.840 -8.734 1.00 93.50 83 GLU A CA 1
ATOM 661 C C . GLU A 1 83 ? -6.374 -7.069 -7.282 1.00 93.50 83 GLU A C 1
ATOM 663 O O . GLU A 1 83 ? -7.223 -7.119 -6.385 1.00 93.50 83 GLU A O 1
ATOM 668 N N . MET A 1 84 ? -5.065 -7.115 -7.031 1.00 89.88 84 MET A N 1
ATOM 669 C CA . MET A 1 84 ? -4.509 -7.236 -5.683 1.00 89.88 84 MET A CA 1
ATOM 670 C C . MET A 1 84 ? -4.915 -6.065 -4.785 1.00 89.88 84 MET A C 1
ATOM 672 O O . MET A 1 84 ? -5.324 -6.279 -3.641 1.00 89.88 84 MET A O 1
ATOM 676 N N . GLU A 1 85 ? -4.896 -4.837 -5.306 1.00 88.19 85 GLU A N 1
ATOM 677 C CA . GLU A 1 85 ? -5.363 -3.657 -4.577 1.00 88.19 85 GLU A CA 1
ATOM 678 C C . GLU A 1 85 ? -6.851 -3.776 -4.220 1.00 88.19 85 GLU A C 1
ATOM 680 O O . GLU A 1 85 ? -7.235 -3.583 -3.065 1.00 88.19 85 GLU A O 1
ATOM 685 N N . ARG A 1 86 ? -7.703 -4.192 -5.166 1.00 88.69 86 ARG A N 1
ATOM 686 C CA . ARG A 1 86 ? -9.135 -4.420 -4.899 1.00 88.69 86 ARG A CA 1
ATOM 687 C C . ARG A 1 86 ? -9.361 -5.494 -3.837 1.00 88.69 86 ARG A C 1
ATOM 689 O O . ARG A 1 86 ? -10.227 -5.326 -2.972 1.00 88.69 86 ARG A O 1
ATOM 696 N N . LEU A 1 87 ? -8.615 -6.597 -3.886 1.00 83.56 87 LEU A N 1
ATOM 697 C CA . LEU A 1 87 ? -8.688 -7.661 -2.881 1.00 83.56 87 LEU A CA 1
ATOM 698 C C . LEU A 1 87 ? -8.268 -7.151 -1.498 1.00 83.56 87 LEU A C 1
ATOM 700 O O . LEU A 1 87 ? -8.956 -7.428 -0.508 1.00 83.56 87 LEU A O 1
ATOM 704 N N . PHE A 1 88 ? -7.195 -6.361 -1.437 1.00 77.31 88 PHE A N 1
ATOM 705 C CA . PHE A 1 88 ? -6.717 -5.743 -0.206 1.00 77.31 88 PHE A CA 1
ATOM 706 C C . PHE A 1 88 ? -7.754 -4.777 0.381 1.00 77.31 88 PHE A C 1
ATOM 708 O O . PHE A 1 88 ? -8.134 -4.924 1.544 1.00 77.31 88 PHE A O 1
ATOM 715 N N . MET A 1 89 ? -8.314 -3.877 -0.434 1.00 74.25 89 MET A N 1
ATOM 716 C CA . MET A 1 89 ? -9.364 -2.940 -0.009 1.00 74.25 89 MET A CA 1
ATOM 717 C C . MET A 1 89 ? -10.609 -3.670 0.513 1.00 74.25 89 M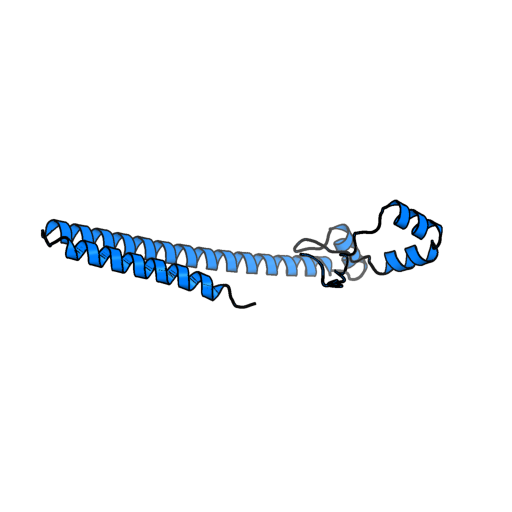ET A C 1
ATOM 719 O O . MET A 1 89 ? -11.155 -3.321 1.563 1.00 74.25 89 MET A O 1
ATOM 723 N N . ARG A 1 90 ? -11.028 -4.756 -0.154 1.00 72.81 90 ARG A N 1
ATOM 724 C CA . ARG A 1 90 ? -12.141 -5.605 0.311 1.00 72.81 90 ARG A CA 1
ATOM 725 C C . ARG A 1 90 ? -11.842 -6.315 1.632 1.00 72.81 90 ARG A C 1
ATOM 727 O O . ARG A 1 90 ? -12.771 -6.603 2.388 1.00 72.81 90 ARG A O 1
ATOM 734 N N . ARG A 1 91 ? -10.587 -6.673 1.913 1.00 68.12 91 ARG A N 1
ATOM 735 C CA . ARG A 1 91 ? -10.189 -7.284 3.194 1.00 68.12 91 ARG A CA 1
ATOM 736 C C . ARG A 1 91 ? -10.116 -6.232 4.304 1.00 68.12 91 ARG A C 1
ATOM 738 O O . ARG A 1 91 ? -10.612 -6.491 5.399 1.00 68.12 91 ARG A O 1
ATOM 745 N N . PHE A 1 92 ? -9.597 -5.044 4.003 1.00 66.06 92 PHE A N 1
ATOM 746 C CA . PHE A 1 92 ? -9.521 -3.927 4.943 1.00 66.06 92 PHE A CA 1
ATOM 747 C C . PHE A 1 92 ? -10.914 -3.456 5.388 1.00 66.06 92 PHE A C 1
ATOM 749 O O . PHE A 1 92 ? -11.185 -3.349 6.584 1.00 66.06 92 PHE A O 1
ATOM 756 N N . SER A 1 93 ? -11.839 -3.300 4.434 1.00 70.56 93 SER A N 1
ATOM 757 C CA . SER A 1 93 ? -13.230 -2.915 4.708 1.00 70.56 93 SER A CA 1
ATOM 758 C C . SER A 1 93 ? -13.951 -3.912 5.630 1.00 70.56 93 SER A C 1
ATOM 760 O O . SER A 1 93 ? -14.648 -3.505 6.561 1.00 70.56 93 SER A O 1
ATOM 762 N N . ARG A 1 94 ? -13.717 -5.221 5.445 1.00 70.81 94 ARG A N 1
ATOM 763 C CA . ARG A 1 94 ? -14.280 -6.271 6.312 1.00 70.81 94 ARG A CA 1
ATOM 764 C C . ARG A 1 94 ? -13.737 -6.203 7.740 1.00 70.81 94 ARG A C 1
ATOM 766 O O . ARG A 1 94 ? -14.521 -6.277 8.681 1.00 70.81 94 ARG A O 1
ATOM 773 N N . GLY A 1 95 ? -12.428 -6.008 7.910 1.00 76.19 95 GLY A N 1
ATOM 774 C CA . GLY A 1 95 ? -11.817 -5.869 9.237 1.00 76.19 95 GLY A CA 1
ATOM 775 C C . GLY A 1 95 ? -12.345 -4.655 10.009 1.00 76.19 95 GLY A C 1
ATOM 776 O O . GLY A 1 95 ? -12.628 -4.754 11.201 1.00 76.19 95 GLY A O 1
ATOM 777 N N . GLN A 1 96 ? -12.554 -3.531 9.320 1.00 78.25 96 GLN A N 1
ATOM 778 C CA . GLN A 1 96 ? -13.090 -2.315 9.932 1.00 78.25 96 GLN A CA 1
ATOM 779 C C . GLN A 1 96 ? -14.554 -2.477 10.367 1.00 78.25 96 GLN A C 1
ATOM 781 O O . GLN A 1 96 ? -14.911 -2.057 11.466 1.00 78.25 96 GLN A O 1
ATOM 786 N N . TRP A 1 97 ? -15.380 -3.153 9.562 1.00 75.19 97 TRP A N 1
ATOM 787 C CA . TRP A 1 97 ? -16.758 -3.492 9.939 1.00 75.19 97 TRP A CA 1
ATOM 788 C C . TRP A 1 97 ? -16.829 -4.463 11.128 1.00 75.19 97 TRP A C 1
ATOM 790 O O . TRP A 1 97 ? -17.651 -4.276 12.027 1.00 75.19 97 TRP A O 1
ATOM 800 N N . MET A 1 98 ? -15.946 -5.466 11.184 1.00 79.38 98 MET A N 1
ATOM 801 C CA . MET A 1 98 ? -15.849 -6.378 12.334 1.00 79.38 98 MET A CA 1
ATOM 802 C C . MET A 1 98 ? -15.416 -5.641 13.610 1.00 79.38 98 MET A C 1
ATOM 804 O O . MET A 1 98 ? -15.991 -5.855 14.674 1.00 79.38 98 MET A O 1
ATOM 808 N N . GLY A 1 99 ? -14.451 -4.723 13.508 1.00 81.88 99 GLY A N 1
ATOM 809 C CA . GLY A 1 99 ? -14.036 -3.883 14.634 1.00 81.88 99 GLY A CA 1
ATOM 810 C C . GLY A 1 99 ? -15.141 -2.933 15.107 1.00 81.88 99 GLY A C 1
ATOM 811 O O . GLY A 1 99 ? -15.366 -2.805 16.309 1.00 81.88 99 GLY A O 1
ATOM 812 N N . PHE A 1 100 ? -15.867 -2.308 14.174 1.00 82.38 100 PHE A N 1
ATOM 813 C CA . PHE A 1 100 ? -16.986 -1.416 14.486 1.00 82.38 100 PHE A CA 1
ATOM 814 C C . PHE A 1 100 ? -18.124 -2.151 15.203 1.00 82.38 100 PHE A C 1
ATOM 816 O O . PHE A 1 100 ? -18.585 -1.701 16.250 1.00 82.38 100 PHE A O 1
ATOM 823 N N . THR A 1 101 ? -18.541 -3.307 14.678 1.00 84.62 101 THR A N 1
ATOM 824 C CA . THR A 1 101 ? -19.599 -4.129 15.290 1.00 84.62 101 THR A CA 1
ATOM 825 C C . THR A 1 101 ? -19.203 -4.641 16.674 1.00 84.62 101 THR A C 1
ATOM 827 O O . THR A 1 101 ? -20.012 -4.568 17.598 1.00 84.62 101 THR A O 1
ATOM 830 N N . LEU A 1 102 ? -17.950 -5.070 16.861 1.00 85.44 102 LEU A N 1
ATOM 831 C CA . LEU A 1 102 ? -17.438 -5.468 18.173 1.00 85.44 102 LEU A CA 1
ATOM 832 C C . LEU A 1 102 ? -17.425 -4.295 19.165 1.00 85.44 102 LEU A C 1
ATOM 834 O O . LEU A 1 102 ? -17.876 -4.449 20.298 1.00 85.44 102 LEU A O 1
ATOM 838 N N . GLY A 1 103 ? -16.956 -3.116 18.746 1.00 82.31 103 GLY A N 1
ATOM 839 C CA . GLY A 1 103 ? -16.972 -1.915 19.585 1.00 82.31 103 GLY A CA 1
ATOM 840 C C . GLY A 1 103 ? -18.388 -1.524 20.010 1.00 82.31 103 GLY A C 1
ATOM 841 O O . GLY A 1 103 ? -18.623 -1.223 21.180 1.00 82.31 103 GLY A O 1
ATOM 842 N N . LEU A 1 104 ? -19.348 -1.608 19.087 1.00 86.25 104 LEU A N 1
ATOM 843 C CA . LEU A 1 104 ? -20.754 -1.316 19.360 1.00 86.25 104 LEU A CA 1
ATOM 844 C C . LEU A 1 104 ? -21.362 -2.315 20.359 1.00 86.25 104 LEU A C 1
ATOM 846 O O . LEU A 1 104 ? -22.074 -1.899 21.272 1.00 86.25 104 LEU A O 1
ATOM 850 N N . LEU A 1 105 ? -21.020 -3.605 20.256 1.00 85.38 105 LEU A N 1
ATOM 851 C CA . LEU A 1 105 ? -21.418 -4.622 21.238 1.00 85.38 105 LEU A CA 1
ATOM 852 C C . LEU A 1 105 ? -20.840 -4.349 22.631 1.00 85.38 105 LEU A C 1
ATOM 854 O O . LEU A 1 105 ? -21.558 -4.462 23.621 1.00 85.38 105 LEU A O 1
ATOM 858 N N . VAL A 1 106 ? -19.566 -3.959 22.719 1.00 83.00 106 VAL A N 1
ATOM 859 C CA . VAL A 1 106 ? -18.919 -3.627 23.999 1.00 83.00 106 VAL A CA 1
ATOM 860 C C . VAL A 1 106 ? -19.586 -2.416 24.657 1.00 83.00 106 VAL A C 1
ATOM 862 O O . VAL A 1 106 ? -19.858 -2.447 25.857 1.00 83.00 106 VAL A O 1
ATOM 865 N N . ILE A 1 107 ? -19.910 -1.378 23.880 1.00 83.31 107 ILE A N 1
ATOM 866 C CA . ILE A 1 107 ? -20.635 -0.197 24.375 1.00 83.31 107 ILE A CA 1
ATOM 867 C C . ILE A 1 107 ? -22.046 -0.580 24.842 1.00 83.31 107 ILE A C 1
ATOM 869 O O . ILE A 1 107 ? -22.468 -0.155 25.917 1.00 83.31 107 ILE A O 1
ATOM 873 N N . ALA A 1 108 ? -22.765 -1.409 24.079 1.00 84.00 108 ALA A N 1
ATOM 874 C CA . ALA A 1 108 ? -24.101 -1.872 24.454 1.00 84.00 108 ALA A CA 1
ATOM 875 C C . ALA A 1 108 ? -24.081 -2.696 25.754 1.00 84.00 108 ALA A C 1
ATOM 877 O O . ALA A 1 108 ? -24.896 -2.460 26.644 1.00 84.00 108 ALA A O 1
ATOM 878 N N . LEU A 1 109 ? -23.115 -3.610 25.906 1.00 80.75 109 LEU A N 1
ATOM 879 C CA . LEU A 1 109 ? -22.922 -4.378 27.140 1.00 80.75 109 LEU A CA 1
ATOM 880 C C . LEU A 1 109 ? -22.597 -3.468 28.329 1.00 80.75 109 LEU A C 1
ATOM 882 O O . LEU A 1 109 ? -23.174 -3.641 29.401 1.00 80.75 109 LEU A O 1
ATOM 886 N N . ALA A 1 110 ? -21.731 -2.469 28.138 1.00 76.50 110 ALA A N 1
ATOM 887 C CA . ALA A 1 110 ? -21.427 -1.484 29.172 1.00 76.50 110 ALA A CA 1
ATOM 888 C C . ALA A 1 110 ? -22.684 -0.702 29.599 1.00 76.50 110 ALA A C 1
ATOM 890 O O . ALA A 1 110 ? -22.925 -0.543 30.795 1.00 76.50 110 ALA A O 1
ATOM 891 N N . ALA A 1 111 ? -23.516 -0.274 28.642 1.00 81.19 111 ALA A N 1
ATOM 892 C CA . ALA A 1 111 ? -24.768 0.433 28.914 1.00 81.19 111 ALA A CA 1
ATOM 893 C C . ALA A 1 111 ? -25.781 -0.432 29.689 1.00 81.19 111 AL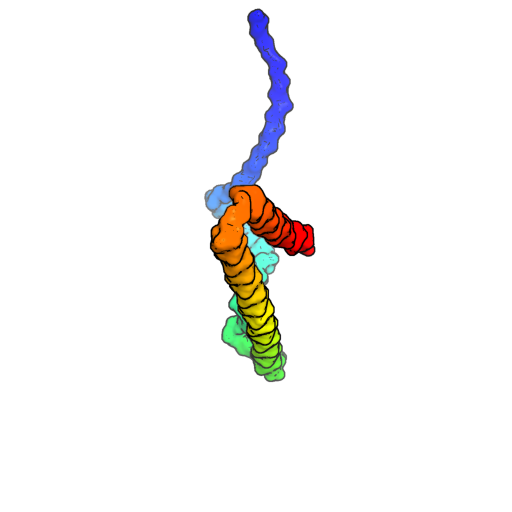A A C 1
ATOM 895 O O . ALA A 1 111 ? -26.405 0.054 30.631 1.00 81.19 111 ALA A O 1
ATOM 896 N N . VAL A 1 112 ? -25.909 -1.721 29.351 1.00 81.25 112 VAL A N 1
ATOM 897 C CA . VAL A 1 112 ? -26.766 -2.671 30.089 1.00 81.25 112 VAL A CA 1
ATOM 898 C C . VAL A 1 112 ? -26.253 -2.901 31.515 1.00 81.25 112 VAL A C 1
ATOM 900 O O . VAL A 1 112 ? -27.050 -2.963 32.452 1.00 81.25 112 VAL A O 1
ATOM 903 N N . LEU A 1 113 ? -24.933 -2.995 31.708 1.00 77.06 113 LEU A N 1
ATOM 904 C CA . LEU A 1 113 ? -24.330 -3.114 33.041 1.00 77.06 113 LEU A CA 1
ATOM 905 C C . LEU A 1 113 ? -24.598 -1.874 33.907 1.00 77.06 113 LEU A C 1
ATOM 907 O O . LEU A 1 113 ? -24.933 -2.018 35.084 1.00 77.06 113 LEU A O 1
ATOM 911 N N . LEU A 1 114 ? -24.491 -0.680 33.315 1.00 76.81 114 LEU A N 1
ATOM 912 C CA . LEU A 1 114 ? -24.831 0.594 33.957 1.00 76.81 114 LEU A CA 1
ATOM 913 C C . LEU A 1 114 ? -26.311 0.646 34.360 1.00 76.81 114 LEU A C 1
ATOM 915 O O . LEU A 1 114 ? -26.625 1.063 35.472 1.00 76.81 114 LEU A O 1
ATOM 919 N N . TRP A 1 115 ? -27.214 0.178 33.492 1.00 78.62 115 TRP A N 1
ATOM 920 C CA . TRP A 1 115 ? -28.653 0.164 33.776 1.00 78.62 115 TRP A CA 1
ATOM 921 C C . TRP A 1 115 ? -29.016 -0.798 34.916 1.00 78.62 115 TRP A C 1
ATOM 923 O O . TRP A 1 115 ? -29.863 -0.482 35.747 1.00 78.62 115 TRP A O 1
ATOM 933 N N . ASN A 1 116 ? -28.332 -1.940 35.014 1.00 77.31 116 ASN A N 1
ATOM 934 C CA . ASN A 1 116 ? -28.529 -2.907 36.099 1.00 77.31 116 ASN A CA 1
ATOM 935 C C . ASN A 1 116 ? -27.919 -2.471 37.447 1.00 77.31 116 ASN A C 1
ATOM 937 O O . ASN A 1 116 ? -27.967 -3.235 38.411 1.00 77.31 116 ASN A O 1
ATOM 941 N N . GLY A 1 117 ? -27.340 -1.265 37.538 1.00 70.75 117 GLY A N 1
ATOM 942 C CA . GLY A 1 117 ? -26.854 -0.688 38.796 1.00 70.75 117 GLY A CA 1
ATOM 943 C C . GLY A 1 117 ? -25.661 -1.424 39.417 1.00 70.75 117 GLY A C 1
ATOM 944 O O . GLY A 1 117 ? -25.380 -1.248 40.602 1.00 70.75 117 GLY A O 1
ATOM 945 N N . GLN A 1 118 ? -24.964 -2.266 38.646 1.00 62.34 118 GLN A N 1
ATOM 946 C CA . GLN A 1 118 ? -23.811 -3.027 39.121 1.00 62.34 118 GLN A CA 1
ATOM 947 C C . GLN A 1 118 ? -22.548 -2.153 39.201 1.00 62.34 118 GLN A C 1
ATOM 949 O O . GLN A 1 118 ? -22.279 -1.289 38.371 1.00 62.34 118 GLN A O 1
ATOM 954 N N . ASN A 1 119 ? -21.795 -2.422 40.266 1.00 62.22 119 ASN A N 1
ATOM 955 C CA . ASN A 1 119 ? -20.707 -1.655 40.861 1.00 62.22 119 ASN A CA 1
ATOM 956 C C . ASN A 1 119 ? -19.580 -1.253 39.880 1.00 62.22 119 ASN A C 1
ATOM 958 O O . ASN A 1 119 ? -19.273 -1.977 38.932 1.00 62.22 119 ASN A O 1
ATOM 962 N N . ILE A 1 120 ? -18.877 -0.157 40.195 1.00 62.28 120 ILE A N 1
ATOM 963 C CA . ILE A 1 120 ? -17.704 0.417 39.489 1.00 62.28 120 ILE A CA 1
ATOM 964 C C . ILE A 1 120 ? -16.658 -0.630 39.030 1.00 62.28 120 ILE A C 1
ATOM 966 O O . ILE A 1 120 ? -15.960 -0.420 38.036 1.00 62.28 120 ILE A O 1
ATOM 970 N N . GLY A 1 121 ? -16.581 -1.792 39.690 1.00 66.62 121 GLY A N 1
ATOM 971 C CA . GLY A 1 121 ? -15.726 -2.919 39.294 1.00 66.62 121 GLY A CA 1
ATOM 972 C C . GLY A 1 121 ? -16.032 -3.532 37.915 1.00 66.62 121 GLY A C 1
ATOM 973 O O . GLY A 1 121 ? -15.109 -3.989 37.236 1.00 66.62 121 GLY A O 1
ATOM 974 N N . GLY A 1 122 ? -17.286 -3.498 37.449 1.00 68.75 122 GLY A N 1
ATOM 975 C CA . GLY A 1 122 ? -17.659 -3.979 36.109 1.00 68.75 122 GLY A CA 1
ATOM 976 C C . GLY A 1 122 ? -17.130 -3.080 34.984 1.00 68.75 122 GLY A C 1
ATOM 977 O O . GLY A 1 122 ? -16.665 -3.561 33.954 1.00 68.75 122 GLY A O 1
ATOM 978 N N . LEU A 1 123 ? -17.107 -1.764 35.213 1.00 70.62 123 LEU A N 1
ATOM 979 C CA . LEU A 1 123 ? -16.513 -0.802 34.279 1.00 70.62 123 LEU A CA 1
ATOM 980 C C . LEU A 1 123 ? -14.982 -0.909 34.258 1.00 70.62 123 LEU A C 1
ATOM 982 O O . LEU A 1 123 ? -14.374 -0.850 33.190 1.00 70.62 123 LEU A O 1
ATOM 986 N N . GLY A 1 124 ? -14.359 -1.126 35.422 1.00 73.31 124 GLY A N 1
ATOM 987 C CA . GLY A 1 124 ? -12.908 -1.309 35.527 1.00 73.31 124 GLY A CA 1
ATOM 988 C C . GLY A 1 124 ? -12.396 -2.523 34.745 1.00 73.31 124 GLY A C 1
ATOM 989 O O . GLY A 1 124 ? -11.401 -2.420 34.029 1.00 73.31 124 GLY A O 1
ATOM 990 N N . THR A 1 125 ? -13.099 -3.657 34.819 1.00 74.44 125 THR A N 1
ATOM 991 C CA . THR A 1 125 ? -12.734 -4.881 34.079 1.00 74.44 125 THR A CA 1
ATOM 992 C C . THR A 1 125 ? -12.938 -4.746 32.567 1.00 74.44 125 THR A C 1
ATOM 994 O O . THR A 1 125 ? -12.084 -5.198 31.802 1.00 74.44 125 THR A O 1
ATOM 997 N N . LEU A 1 126 ? -13.994 -4.052 32.124 1.00 73.94 126 LEU A N 1
ATOM 998 C CA . LEU A 1 126 ? -14.207 -3.711 30.710 1.00 73.94 126 LEU A CA 1
ATOM 999 C C . LEU A 1 126 ? -13.068 -2.849 30.144 1.00 73.94 126 LEU A C 1
ATOM 1001 O O . LEU A 1 126 ? -12.515 -3.174 29.092 1.00 73.94 126 LEU A O 1
ATOM 1005 N N . LEU A 1 127 ? -12.674 -1.785 30.850 1.00 78.50 127 LEU A N 1
ATOM 1006 C CA . LEU A 1 127 ? -11.584 -0.901 30.417 1.00 78.50 127 LEU A CA 1
ATOM 1007 C C . LEU A 1 127 ? -10.229 -1.622 30.361 1.00 78.50 127 LEU A C 1
ATOM 1009 O O . LEU A 1 127 ? -9.446 -1.393 29.433 1.00 78.50 127 LEU A O 1
ATOM 1013 N N . LEU A 1 128 ? -9.968 -2.525 31.312 1.00 81.19 128 LEU A N 1
ATOM 1014 C CA . LEU A 1 128 ? -8.783 -3.387 31.311 1.00 81.19 128 LEU A CA 1
ATOM 1015 C C . LEU A 1 128 ? -8.767 -4.325 30.095 1.00 81.19 128 LEU A C 1
ATOM 1017 O O . LEU A 1 128 ? -7.752 -4.414 29.403 1.00 81.19 128 LEU A O 1
ATOM 1021 N N . GLY A 1 129 ? -9.897 -4.972 29.796 1.00 80.31 129 GLY A N 1
ATOM 1022 C CA . GLY A 1 129 ? -10.031 -5.869 28.646 1.00 80.31 129 GLY A CA 1
ATOM 1023 C C . GLY A 1 129 ? -9.831 -5.155 27.307 1.00 80.31 129 GLY A C 1
ATOM 1024 O O . GLY A 1 129 ? -9.083 -5.636 26.454 1.00 80.31 129 GLY A O 1
ATOM 1025 N N . ILE A 1 130 ? -10.424 -3.968 27.139 1.00 80.50 130 ILE A N 1
ATOM 1026 C CA . ILE A 1 130 ? -10.245 -3.145 25.930 1.00 80.50 130 ILE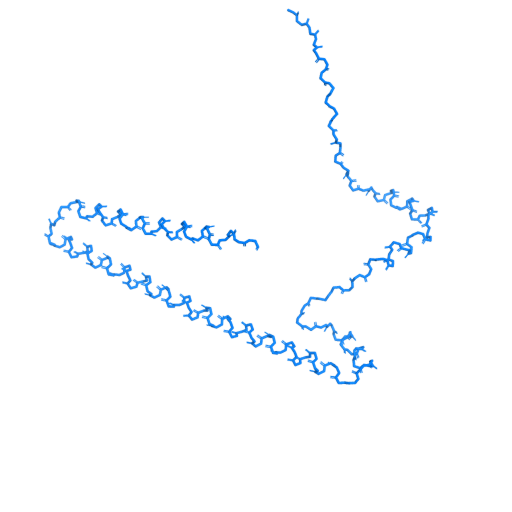 A CA 1
ATOM 1027 C C . ILE A 1 130 ? -8.779 -2.713 25.786 1.00 80.50 130 ILE A C 1
ATOM 1029 O O . ILE A 1 130 ? -8.209 -2.827 24.700 1.00 80.50 130 ILE A O 1
ATOM 1033 N N . SER A 1 131 ? -8.144 -2.272 26.875 1.00 81.75 131 SER A N 1
ATOM 1034 C CA . SER A 1 131 ? -6.734 -1.858 26.861 1.00 81.75 131 SER A CA 1
ATOM 1035 C C . SER A 1 131 ? -5.800 -3.013 26.486 1.00 81.75 131 SER A C 1
ATOM 1037 O O . SER A 1 131 ? -4.870 -2.818 25.703 1.00 81.75 131 SER A O 1
ATOM 1039 N N . ALA A 1 132 ? -6.074 -4.227 26.973 1.00 83.50 132 ALA A N 1
ATOM 1040 C CA . ALA A 1 132 ? -5.315 -5.425 26.617 1.00 83.50 132 ALA A CA 1
ATOM 1041 C C . ALA A 1 132 ? -5.473 -5.799 25.132 1.00 83.50 132 ALA A C 1
ATOM 1043 O O . ALA A 1 132 ? -4.484 -6.118 24.470 1.00 83.50 132 ALA A O 1
ATOM 1044 N N . LEU A 1 133 ? -6.689 -5.702 24.582 1.00 81.62 133 LEU A N 1
ATOM 1045 C CA . LEU A 1 133 ? -6.944 -5.952 23.159 1.00 81.62 133 LEU A CA 1
ATOM 1046 C C . LEU A 1 133 ? -6.236 -4.930 22.262 1.00 81.62 133 LEU A C 1
ATOM 1048 O O . LEU A 1 133 ? -5.571 -5.311 21.298 1.00 81.62 133 LEU A O 1
ATOM 1052 N N . ILE A 1 134 ? -6.323 -3.639 22.596 1.00 83.62 134 ILE A N 1
ATOM 1053 C CA . ILE A 1 134 ? -5.621 -2.579 21.856 1.00 83.62 134 ILE A CA 1
ATOM 1054 C C . ILE A 1 134 ? -4.104 -2.792 21.944 1.00 83.62 134 ILE A C 1
ATOM 1056 O O . ILE A 1 134 ? -3.419 -2.736 20.920 1.00 83.62 134 ILE A O 1
ATOM 1060 N N . GLY A 1 135 ? -3.582 -3.097 23.137 1.00 81.44 135 GLY A N 1
ATOM 1061 C CA . GLY A 1 135 ? -2.167 -3.405 23.348 1.00 81.44 135 GLY A CA 1
ATOM 1062 C C . GLY A 1 135 ? -1.691 -4.592 22.507 1.00 81.44 135 GLY A C 1
ATOM 1063 O O . GLY A 1 135 ? -0.658 -4.496 21.843 1.00 81.44 135 GLY A O 1
ATOM 1064 N N . SER A 1 136 ? -2.475 -5.672 22.453 1.00 79.88 136 SER A N 1
ATOM 1065 C CA . SER A 1 136 ? -2.189 -6.849 21.625 1.00 79.88 136 SER A CA 1
ATOM 1066 C C . SER A 1 136 ? -2.156 -6.514 20.131 1.00 79.88 136 SER A C 1
ATOM 1068 O O . SER A 1 136 ? -1.217 -6.906 19.441 1.00 79.88 136 SER A O 1
ATOM 1070 N N . LEU A 1 137 ? -3.108 -5.723 19.623 1.00 80.12 137 LEU A N 1
ATOM 1071 C CA . LEU A 1 137 ? -3.145 -5.327 18.208 1.00 80.12 137 LEU A CA 1
ATOM 1072 C C . LEU A 1 137 ? -2.004 -4.383 17.809 1.00 80.12 137 LEU A C 1
ATOM 1074 O O . LEU A 1 137 ? -1.527 -4.432 16.672 1.00 80.12 137 LEU A O 1
ATOM 1078 N N . VAL A 1 138 ? -1.563 -3.506 18.713 1.00 81.56 138 VAL A N 1
ATOM 1079 C CA . VAL A 1 138 ? -0.389 -2.648 18.482 1.00 81.56 138 VAL A CA 1
ATOM 1080 C C . VAL A 1 138 ? 0.886 -3.486 18.498 1.00 81.56 138 VAL A C 1
ATOM 1082 O O . VAL A 1 138 ? 1.717 -3.355 17.598 1.00 81.56 138 VAL A O 1
ATOM 1085 N N . TYR A 1 139 ? 1.015 -4.394 19.468 1.00 78.50 139 TYR A N 1
ATOM 1086 C CA . TYR A 1 139 ? 2.142 -5.318 19.544 1.00 78.50 139 TYR A CA 1
ATOM 1087 C C . TYR A 1 139 ? 2.216 -6.214 18.300 1.00 78.50 139 TYR A C 1
ATOM 1089 O O . TYR A 1 139 ? 3.282 -6.305 17.699 1.00 78.50 139 TYR A O 1
ATOM 1097 N N . SER A 1 140 ? 1.072 -6.754 17.853 1.00 74.81 140 SER A N 1
ATOM 1098 C CA . SER A 1 140 ? 0.926 -7.615 16.669 1.00 74.81 140 SER A CA 1
ATOM 1099 C C . SER A 1 140 ? 1.238 -6.920 15.334 1.00 74.81 140 SER A C 1
ATOM 1101 O O . SER A 1 140 ? 1.494 -7.585 14.332 1.00 74.81 140 SER A O 1
ATOM 1103 N N . ARG A 1 141 ? 1.180 -5.585 15.275 1.00 71.00 141 ARG A N 1
ATOM 1104 C CA . ARG A 1 141 ? 1.630 -4.836 14.092 1.00 71.00 141 ARG A CA 1
ATOM 1105 C C . ARG A 1 141 ? 3.143 -4.649 14.072 1.00 71.00 141 ARG A C 1
ATOM 1107 O O . ARG A 1 141 ? 3.715 -4.585 12.994 1.00 71.00 141 ARG A O 1
ATOM 1114 N N . LYS A 1 142 ? 3.793 -4.570 15.235 1.00 68.06 142 LYS A N 1
ATOM 1115 C CA . LYS A 1 142 ? 5.235 -4.300 15.335 1.00 68.06 142 LYS A CA 1
ATOM 1116 C C . LYS A 1 142 ? 6.090 -5.514 14.960 1.00 68.06 142 LYS A C 1
ATOM 1118 O O . LYS A 1 142 ? 7.133 -5.355 14.341 1.00 68.06 142 LYS A O 1
ATOM 1123 N N . ASN A 1 143 ? 5.645 -6.711 15.313 1.00 63.19 143 ASN A N 1
ATOM 1124 C CA . ASN A 1 143 ? 6.322 -7.982 15.032 1.00 63.19 143 ASN A CA 1
ATOM 1125 C C . ASN A 1 143 ? 6.087 -8.507 13.600 1.00 63.19 143 ASN A C 1
ATOM 1127 O O . ASN A 1 143 ? 6.945 -9.212 13.087 1.00 63.19 143 ASN A O 1
ATOM 1131 N N . ASN A 1 144 ? 5.019 -8.094 12.910 1.00 60.16 144 ASN A N 1
ATOM 1132 C CA . ASN A 1 144 ? 4.811 -8.427 11.489 1.00 60.16 144 ASN A CA 1
ATOM 1133 C C . ASN A 1 144 ? 5.628 -7.558 10.508 1.00 60.16 144 ASN A C 1
ATOM 1135 O O . ASN A 1 144 ? 5.606 -7.812 9.310 1.00 60.16 144 ASN A O 1
ATOM 1139 N N . VAL A 1 145 ? 6.333 -6.529 10.993 1.00 59.53 145 VAL A N 1
ATOM 1140 C CA . VAL A 1 145 ? 7.198 -5.639 10.183 1.00 59.53 145 VAL A CA 1
ATOM 1141 C C . VAL A 1 145 ? 8.679 -6.049 10.308 1.00 59.53 145 VAL A C 1
ATOM 1143 O O . VAL A 1 145 ? 9.575 -5.287 9.976 1.00 59.53 145 VAL A O 1
ATOM 1146 N N . SER A 1 146 ? 8.961 -7.242 10.842 1.00 51.12 146 SER A N 1
ATOM 1147 C CA . SER A 1 146 ? 10.326 -7.698 11.154 1.00 51.12 146 SER A CA 1
ATOM 1148 C C . SER A 1 146 ? 10.837 -8.853 10.287 1.00 51.12 146 SER A C 1
ATOM 1150 O O . SER A 1 146 ? 11.862 -9.422 10.648 1.00 51.12 146 SER A O 1
ATOM 1152 N N . ASP A 1 147 ? 10.186 -9.174 9.164 1.00 47.38 147 ASP A N 1
ATOM 1153 C CA . ASP A 1 147 ? 10.812 -10.028 8.145 1.00 47.38 147 ASP A CA 1
ATOM 1154 C C . ASP A 1 147 ? 11.468 -9.145 7.062 1.00 47.38 147 ASP A C 1
ATOM 1156 O O . ASP A 1 147 ? 10.761 -8.324 6.465 1.00 47.38 147 ASP A O 1
ATOM 1160 N N . PRO A 1 148 ? 12.802 -9.236 6.875 1.00 52.50 148 PRO A N 1
ATOM 1161 C CA . PRO A 1 148 ? 13.550 -8.509 5.847 1.00 52.50 148 PRO A CA 1
ATOM 1162 C C . PRO A 1 148 ? 13.296 -9.020 4.423 1.00 52.50 148 PRO A C 1
ATOM 1164 O O . PRO A 1 148 ? 12.993 -10.222 4.249 1.00 52.50 148 PRO A O 1
#

Radius of gyration: 32.91 Å; chains: 1; bounding box: 78×33×76 Å

Foldseek 3Di:
DDDDDDDPDPDDDDDDDDDPVVVVVVCVVCVPVVVVVVVVPPDDDAPDLDRDPVVLVVVCVVPPPVSVVSVVVSVVVVVVVVVVVVVVVVVVVVVVVVVVVVVVVLVVVVVVCVVVVDDPVVVVVSVVVVVVVVVVVVVVVVVVVPDD

Secondary structure (DSSP, 8-state):
-----------PPP-PPPPHHHHHHHHHH-HHHHHHHHHTT------SSS--HHHHHHHHHHSTTHHHHHHHHHHHHHHHHHHHHHHHHHHHHHHHHHHHHHHHHHHHHHHHHHHTT--THHHHHHHHHHHHHHHHHHHHHHHTT---